Protein AF-A0A941ECY2-F1 (afdb_monomer_lite)

pLDDT: mean 80.41, std 15.53, range [36.19, 94.69]

Organism: NCBI:txid2828514

Radius of gyration: 16.16 Å; chains: 1; bounding box: 44×43×44 Å

Secondary structure (DSSP, 8-state):
--EEEEEEEEETTT-BEEEEEEEESSHHHHHHHHHHHHHHTT--EEEEEEEES----SGGGT-SBSSTT-GGGTT----S-TT--SSEEEEEEEEEEE-SGGGHHHHHHH--EEEEEEEEESSHHHHHHHHHHHHHHHSTTEEEEEEEEEES----S--SPP--HHHHHHHHS--

Sequence (175 aa):
MPELYTVFGYWEDNGQRYGRFDEADSAVHAELLMQRRAAKENAVFWAAATLRGEFHPVDAAYTRYLDPQDPRNEEIEFEGVDELPTTGEFTVYGLILSTRRLDAGWNQRTGGQRFIGHEMATSALAAEGAASARVATDEHHAKLLVCAVLPGRMEKADTLPFSNPDERSRHRFGQ

Foldseek 3Di:
DWFKKWWWWAWPVFQFQDIDIDTDPAQVRVVVVVQVVCVVVVTDTATQFMATDDFDFLCVQQDRGLDSPPVVSVPDDRPDDPDFQQWAKKKWWWFKAFQDPVCPVVCVFQVHWHDIDIDTDRGQVRRVVVSQVVCCVVPPRIGTRTRGMGGDDGDGRDPDRGGHCVVVVCVVVVD

Structure (mmCIF, N/CA/C/O backbone):
data_AF-A0A941ECY2-F1
#
_entry.id   AF-A0A941ECY2-F1
#
loop_
_atom_site.group_PDB
_atom_site.id
_atom_site.type_symbol
_atom_site.label_atom_id
_atom_site.label_alt_id
_atom_site.label_comp_id
_atom_site.label_asym_id
_atom_site.label_entity_id
_atom_site.label_seq_id
_atom_site.pdbx_PDB_ins_code
_atom_site.Cartn_x
_atom_site.Cartn_y
_atom_site.Cartn_z
_atom_site.occupancy
_atom_site.B_iso_or_equiv
_atom_site.auth_seq_id
_atom_site.auth_comp_id
_atom_site.auth_asym_id
_atom_site.auth_atom_id
_atom_site.pdbx_PDB_model_num
ATOM 1 N N . MET A 1 1 ? -24.015 -12.928 4.852 1.00 74.00 1 MET A N 1
ATOM 2 C CA . MET A 1 1 ? -24.460 -11.531 4.674 1.00 74.00 1 MET A CA 1
ATOM 3 C C . MET A 1 1 ? -23.246 -10.763 4.190 1.00 74.00 1 MET A C 1
ATOM 5 O O . MET A 1 1 ? -22.170 -11.113 4.667 1.00 74.00 1 MET A O 1
ATOM 9 N N . PRO A 1 2 ? -23.387 -9.809 3.257 1.00 84.50 2 PRO A N 1
ATOM 10 C CA . PRO A 1 2 ? -22.277 -8.953 2.857 1.00 84.50 2 PRO A CA 1
ATOM 11 C C . PRO A 1 2 ? -21.704 -8.224 4.072 1.00 84.50 2 PRO A C 1
ATOM 13 O O . PRO A 1 2 ? -22.445 -7.816 4.967 1.00 84.50 2 PRO A O 1
ATOM 16 N N . GLU A 1 3 ? -20.386 -8.106 4.114 1.00 91.06 3 GLU A N 1
ATOM 17 C CA . GLU A 1 3 ? -19.647 -7.363 5.128 1.00 91.06 3 GLU A CA 1
ATOM 18 C C . GLU A 1 3 ? -18.865 -6.254 4.431 1.00 91.06 3 GLU A C 1
ATOM 20 O O . GLU A 1 3 ? -18.553 -6.354 3.243 1.00 91.06 3 GLU A O 1
ATOM 25 N N . LEU A 1 4 ? -18.537 -5.196 5.164 1.00 93.62 4 LEU A N 1
ATOM 26 C CA . LEU A 1 4 ? -17.699 -4.137 4.624 1.00 93.62 4 LEU A CA 1
ATOM 27 C C . LEU A 1 4 ? -16.237 -4.588 4.609 1.00 93.62 4 LEU A C 1
ATOM 29 O O . LEU A 1 4 ? -15.730 -5.087 5.618 1.00 93.62 4 LEU A O 1
ATOM 33 N N . TYR A 1 5 ? -15.559 -4.385 3.484 1.00 93.25 5 TYR A N 1
ATOM 34 C CA . TYR A 1 5 ? -14.125 -4.608 3.350 1.00 93.25 5 TYR A CA 1
ATOM 35 C C . TYR A 1 5 ? -13.440 -3.354 2.826 1.00 93.25 5 TYR A C 1
ATOM 37 O O . TYR A 1 5 ? -13.965 -2.680 1.942 1.00 93.25 5 TYR A O 1
ATOM 45 N N . THR A 1 6 ? -12.241 -3.085 3.337 1.00 92.94 6 THR A N 1
ATOM 46 C CA . THR A 1 6 ? -11.335 -2.073 2.795 1.00 92.94 6 THR A CA 1
ATOM 47 C C . THR A 1 6 ? -10.229 -2.754 2.004 1.00 92.94 6 THR A C 1
ATOM 49 O O . THR A 1 6 ? -9.505 -3.580 2.560 1.00 92.94 6 THR A O 1
ATOM 52 N N . VAL A 1 7 ? -10.067 -2.403 0.730 1.00 92.56 7 VAL A N 1
ATOM 53 C CA . VAL A 1 7 ? -8.952 -2.880 -0.103 1.00 92.56 7 VAL A CA 1
ATOM 54 C C . VAL A 1 7 ? -7.927 -1.764 -0.256 1.00 92.56 7 VAL A C 1
ATOM 56 O O . VAL A 1 7 ? -8.260 -0.689 -0.756 1.00 92.56 7 VAL A O 1
ATOM 59 N N . PHE A 1 8 ? -6.685 -2.044 0.134 1.00 92.31 8 PHE A N 1
ATOM 60 C CA . PHE A 1 8 ? -5.536 -1.158 -0.028 1.00 92.31 8 PHE A CA 1
ATOM 61 C C . PHE A 1 8 ? -4.641 -1.625 -1.168 1.00 92.31 8 PHE A C 1
ATOM 63 O O . PHE A 1 8 ? -4.372 -2.819 -1.326 1.00 92.31 8 PHE A O 1
ATOM 70 N N . GLY A 1 9 ? -4.135 -0.679 -1.945 1.00 91.62 9 GLY A N 1
ATOM 71 C CA . GLY A 1 9 ? -3.253 -0.949 -3.070 1.00 91.62 9 GLY A CA 1
ATOM 72 C C . GLY A 1 9 ? -2.898 0.324 -3.816 1.00 91.62 9 GLY A C 1
ATOM 73 O O . GLY A 1 9 ? -3.002 1.422 -3.267 1.00 91.62 9 GLY A O 1
ATOM 74 N N . TYR A 1 10 ? -2.510 0.182 -5.077 1.00 90.19 10 TYR A N 1
ATOM 75 C CA . TYR A 1 10 ? -2.248 1.331 -5.933 1.00 90.19 10 TYR A CA 1
ATOM 76 C C . TYR A 1 10 ? -2.633 1.078 -7.391 1.00 90.19 10 TYR A C 1
ATOM 78 O O . TYR A 1 10 ? -2.721 -0.065 -7.850 1.00 90.19 10 TYR A O 1
ATOM 86 N N . TRP A 1 11 ? -2.851 2.173 -8.110 1.00 88.62 11 TRP A N 1
ATOM 87 C CA . TRP A 1 11 ? -3.088 2.197 -9.551 1.00 88.62 11 TRP A CA 1
ATOM 88 C C . TRP A 1 11 ? -1.758 2.255 -10.300 1.00 88.62 11 TRP A C 1
ATOM 90 O O . TRP A 1 11 ? -1.009 3.221 -10.139 1.00 88.62 11 TRP A O 1
ATOM 100 N N . GLU A 1 12 ? -1.451 1.249 -11.121 1.00 86.38 12 GLU A N 1
ATOM 101 C CA . GLU A 1 12 ? -0.192 1.206 -11.878 1.00 86.38 12 GLU A CA 1
ATOM 102 C C . GLU A 1 12 ? -0.036 2.430 -12.782 1.00 86.38 12 GLU A C 1
ATOM 104 O O . GLU A 1 12 ? 1.033 3.034 -12.846 1.00 86.38 12 GLU A O 1
ATOM 109 N N . ASP A 1 13 ? -1.131 2.822 -13.425 1.00 84.94 13 ASP A N 1
ATOM 110 C CA . ASP A 1 13 ? -1.151 3.792 -14.514 1.00 84.94 13 ASP A CA 1
ATOM 111 C C . ASP A 1 13 ? -0.760 5.204 -14.063 1.00 84.94 13 ASP A C 1
ATOM 113 O O . ASP A 1 13 ? -0.221 5.991 -14.841 1.00 84.94 13 ASP A O 1
ATOM 117 N N . ASN A 1 14 ? -1.045 5.549 -12.804 1.00 84.94 14 ASN A N 1
ATOM 118 C CA . ASN A 1 14 ? -0.838 6.899 -12.275 1.00 84.94 14 ASN A CA 1
ATOM 119 C C . ASN A 1 14 ? -0.063 6.945 -10.946 1.00 84.94 14 ASN A C 1
ATOM 121 O O . ASN A 1 14 ? 0.262 8.044 -10.478 1.00 84.94 14 ASN A O 1
ATOM 125 N N . GLY A 1 15 ? 0.247 5.785 -10.360 1.00 86.25 15 GLY A N 1
ATOM 126 C CA . GLY A 1 15 ? 0.989 5.646 -9.110 1.00 86.25 15 GLY A CA 1
ATOM 127 C C . GLY A 1 15 ? 0.226 6.082 -7.858 1.00 86.25 15 GLY A C 1
ATOM 128 O O . GLY A 1 15 ? 0.860 6.272 -6.823 1.00 86.25 15 GLY A O 1
ATOM 129 N N . GLN A 1 16 ? -1.095 6.289 -7.921 1.00 89.38 16 GLN A N 1
ATOM 130 C CA . GLN A 1 16 ? -1.894 6.692 -6.758 1.00 89.38 16 GLN A CA 1
ATOM 131 C C . GLN A 1 16 ? -2.101 5.524 -5.799 1.00 89.38 16 GLN A C 1
ATOM 133 O O . GLN A 1 16 ? -2.573 4.461 -6.209 1.00 89.38 16 GLN A O 1
ATOM 138 N N . ARG A 1 17 ? -1.830 5.766 -4.513 1.00 89.88 17 ARG A N 1
ATOM 139 C CA . ARG A 1 17 ? -2.300 4.936 -3.402 1.00 89.88 17 ARG A CA 1
ATOM 140 C C . ARG A 1 17 ? -3.821 4.998 -3.359 1.00 89.88 17 ARG A C 1
ATOM 142 O O . ARG A 1 17 ? -4.426 6.031 -3.655 1.00 89.88 17 ARG A O 1
ATOM 149 N N . TYR A 1 18 ? -4.451 3.887 -3.010 1.00 83.62 18 TYR A N 1
ATOM 150 C CA . TYR A 1 18 ? -5.902 3.813 -2.969 1.00 83.62 18 TYR A CA 1
ATOM 151 C C . TYR A 1 18 ? -6.371 2.881 -1.857 1.00 83.62 18 TYR A C 1
ATOM 153 O O . TYR A 1 18 ? -5.928 1.735 -1.766 1.00 83.62 18 TYR A O 1
ATOM 161 N N . GLY A 1 19 ? -7.301 3.384 -1.046 1.00 81.81 19 GLY A N 1
ATOM 162 C CA . GLY A 1 19 ? -8.110 2.619 -0.106 1.00 81.81 19 GLY A CA 1
ATOM 163 C C . GLY A 1 19 ? -9.580 2.813 -0.460 1.00 81.81 19 GLY A C 1
ATOM 164 O O . GLY A 1 19 ? -10.028 3.952 -0.599 1.00 81.81 19 GLY A O 1
ATOM 165 N N . ARG A 1 20 ? -10.333 1.726 -0.651 1.00 83.44 20 ARG A N 1
ATOM 166 C CA . ARG A 1 20 ? -11.781 1.806 -0.891 1.00 83.44 20 ARG A CA 1
ATOM 167 C C . ARG A 1 20 ? -12.554 0.771 -0.101 1.00 83.44 20 ARG A C 1
ATOM 169 O O . ARG A 1 20 ? -12.105 -0.362 0.054 1.00 83.44 20 ARG A O 1
ATOM 176 N N . PHE A 1 21 ? -13.733 1.203 0.329 1.00 86.81 21 PHE A N 1
ATOM 177 C CA . PHE A 1 21 ? -14.740 0.408 1.008 1.00 86.81 21 PHE A CA 1
ATOM 178 C C . PHE A 1 21 ? -15.724 -0.155 -0.007 1.00 86.81 21 PHE A C 1
ATOM 180 O O . PHE A 1 21 ? -16.344 0.604 -0.754 1.00 86.81 21 PHE A O 1
ATOM 187 N N . ASP A 1 22 ? -15.889 -1.469 -0.021 1.00 86.94 22 ASP A N 1
ATOM 188 C CA . ASP A 1 22 ? -16.956 -2.116 -0.771 1.00 86.94 22 ASP A CA 1
ATOM 189 C C . ASP A 1 22 ? -17.589 -3.204 0.107 1.00 86.94 22 ASP A C 1
ATOM 191 O O . ASP A 1 22 ? -16.910 -3.920 0.851 1.00 86.94 22 ASP A O 1
ATOM 195 N N . GLU A 1 23 ? -18.914 -3.321 0.032 1.00 92.56 23 GLU A N 1
ATOM 196 C CA . GLU A 1 23 ? -19.620 -4.458 0.612 1.00 92.56 23 GLU A CA 1
ATOM 197 C C . GLU A 1 23 ? -19.346 -5.702 -0.233 1.00 92.56 23 GLU A C 1
ATOM 199 O O . GLU A 1 23 ? -19.542 -5.710 -1.452 1.00 92.56 23 GLU A O 1
ATOM 204 N N . ALA A 1 24 ? -18.898 -6.772 0.415 1.00 90.12 24 ALA A N 1
ATOM 205 C CA . ALA A 1 24 ? -18.583 -8.022 -0.249 1.00 90.12 24 ALA A CA 1
ATOM 206 C C . ALA A 1 24 ? -18.855 -9.219 0.664 1.00 90.12 24 ALA A C 1
ATOM 208 O O . ALA A 1 24 ? -18.854 -9.126 1.887 1.00 90.12 24 ALA A O 1
ATOM 209 N N . ASP A 1 25 ? -19.047 -10.389 0.061 1.00 90.88 25 ASP A N 1
ATOM 210 C CA . ASP A 1 25 ? -19.263 -11.633 0.815 1.00 90.88 25 ASP A CA 1
ATOM 211 C C . ASP A 1 25 ? -17.973 -12.191 1.442 1.00 90.88 25 ASP A C 1
ATOM 213 O O . ASP A 1 25 ? -18.022 -13.117 2.247 1.00 90.88 25 ASP A O 1
ATOM 217 N N . SER A 1 26 ? -16.808 -11.690 1.019 1.00 89.94 26 SER A N 1
ATOM 218 C CA . SER A 1 26 ? -15.487 -12.081 1.523 1.00 89.94 26 SER A CA 1
ATOM 219 C C . SER A 1 26 ? -14.409 -11.090 1.072 1.00 89.94 26 SER A C 1
ATOM 221 O O . SER A 1 26 ? -14.595 -10.384 0.078 1.00 89.94 26 SER A O 1
ATOM 223 N N . ALA A 1 27 ? -13.238 -11.124 1.717 1.00 88.31 27 ALA A N 1
ATOM 224 C CA . ALA A 1 27 ? -12.064 -10.345 1.309 1.00 88.31 27 ALA A CA 1
ATOM 225 C C . ALA A 1 27 ? -11.661 -10.605 -0.156 1.00 88.31 27 ALA A C 1
ATOM 227 O O . ALA A 1 27 ? -11.387 -9.678 -0.911 1.00 88.31 27 ALA A O 1
ATOM 228 N N . VAL A 1 28 ? -11.708 -11.867 -0.598 1.00 87.12 28 VAL A N 1
ATOM 229 C CA . VAL A 1 28 ? -11.410 -12.237 -1.993 1.00 87.12 28 VAL A CA 1
ATOM 230 C C . VAL A 1 28 ? -12.420 -11.613 -2.956 1.00 87.12 28 VAL A C 1
ATOM 232 O O . VAL A 1 28 ? -12.050 -11.154 -4.034 1.00 87.12 28 VAL A O 1
ATOM 235 N N . HIS A 1 29 ? -13.702 -11.584 -2.582 1.00 89.06 29 HIS A N 1
ATOM 236 C CA . HIS A 1 29 ? -14.727 -10.940 -3.398 1.00 89.06 29 HIS A CA 1
ATOM 237 C C . HIS A 1 29 ? -14.486 -9.422 -3.482 1.00 89.06 29 HIS A C 1
ATOM 239 O O . HIS A 1 29 ? -14.545 -8.880 -4.584 1.00 89.06 29 HIS A O 1
ATOM 245 N N . ALA A 1 30 ? -14.118 -8.759 -2.381 1.00 89.69 30 ALA A N 1
ATOM 246 C CA . ALA A 1 30 ? -13.773 -7.334 -2.384 1.00 89.69 30 ALA A CA 1
ATOM 247 C C . ALA A 1 30 ? -12.598 -7.016 -3.332 1.00 89.69 30 ALA A C 1
ATOM 249 O O . ALA A 1 30 ? -12.700 -6.123 -4.174 1.00 89.69 30 ALA A O 1
ATOM 250 N N . GLU A 1 31 ? -11.519 -7.805 -3.294 1.00 88.00 31 GLU A N 1
ATOM 251 C CA . GLU A 1 31 ? -10.395 -7.639 -4.229 1.00 88.00 31 GLU A CA 1
ATOM 252 C C . GLU A 1 31 ? -10.812 -7.835 -5.692 1.00 88.00 31 GLU A C 1
ATOM 254 O O . GLU A 1 31 ? -10.419 -7.061 -6.567 1.00 88.00 31 GLU A O 1
ATOM 259 N N . LEU A 1 32 ? -11.646 -8.842 -5.975 1.00 87.38 32 LEU A N 1
ATOM 260 C CA . LEU A 1 32 ? -12.167 -9.085 -7.323 1.00 87.38 32 LEU A CA 1
ATOM 261 C C . LEU A 1 32 ? -13.041 -7.928 -7.825 1.00 87.38 32 LEU A C 1
ATOM 263 O O . LEU A 1 32 ? -13.034 -7.638 -9.024 1.00 87.38 32 LEU A O 1
ATOM 267 N N . LEU A 1 33 ? -13.803 -7.271 -6.946 1.00 89.12 33 LEU A N 1
ATOM 268 C CA . LEU A 1 33 ? -14.584 -6.083 -7.302 1.00 89.12 33 LEU A CA 1
ATOM 269 C C . LEU A 1 33 ? -13.665 -4.923 -7.695 1.00 89.12 33 LEU A C 1
ATOM 271 O O . LEU A 1 33 ? -13.888 -4.309 -8.743 1.00 89.12 33 LEU A O 1
ATOM 275 N N . MET A 1 34 ? -12.591 -4.698 -6.935 1.00 86.69 34 MET A N 1
ATOM 276 C CA . MET A 1 34 ? -11.579 -3.691 -7.264 1.00 86.69 34 MET A CA 1
ATOM 277 C C . MET A 1 34 ? -10.884 -3.975 -8.597 1.00 86.69 34 MET A C 1
ATOM 279 O O . MET A 1 34 ? -10.777 -3.087 -9.441 1.00 86.69 34 MET A O 1
ATOM 283 N N . GLN A 1 35 ? -10.505 -5.226 -8.853 1.00 83.25 35 GLN A N 1
ATOM 284 C CA . GLN A 1 35 ? -9.918 -5.626 -10.135 1.00 83.25 35 GLN A CA 1
ATOM 285 C C . GLN A 1 35 ? -10.885 -5.438 -11.311 1.00 83.25 35 GLN A C 1
ATOM 287 O O . GLN A 1 35 ? -10.500 -4.951 -12.372 1.00 83.25 35 GLN A O 1
ATOM 292 N N . ARG A 1 36 ? -12.166 -5.792 -11.142 1.00 86.56 36 ARG A N 1
ATOM 293 C CA . ARG A 1 36 ? -13.192 -5.574 -12.177 1.00 86.56 36 ARG A CA 1
ATOM 294 C C . ARG A 1 36 ? -13.394 -4.097 -12.473 1.00 86.56 36 ARG A C 1
ATOM 296 O O . ARG A 1 36 ? -13.662 -3.746 -13.618 1.00 86.56 36 ARG A O 1
ATOM 303 N N . ARG A 1 37 ? -13.316 -3.243 -11.454 1.00 87.31 37 ARG A N 1
ATOM 304 C CA . ARG A 1 37 ? -13.382 -1.796 -11.632 1.00 87.31 37 ARG A CA 1
ATOM 305 C C . ARG A 1 37 ? -12.182 -1.295 -12.427 1.00 87.31 37 ARG A C 1
ATOM 307 O O . ARG A 1 37 ? -12.391 -0.609 -13.418 1.00 87.31 37 ARG A O 1
ATOM 314 N N . ALA A 1 38 ? -10.975 -1.708 -12.050 1.00 86.12 38 ALA A N 1
ATOM 315 C CA . ALA A 1 38 ? -9.763 -1.354 -12.778 1.00 86.12 38 ALA A CA 1
ATOM 316 C C . ALA A 1 38 ? -9.857 -1.732 -14.262 1.00 86.12 38 ALA A C 1
ATOM 318 O O . ALA A 1 38 ? -9.678 -0.887 -15.135 1.00 86.12 38 ALA A O 1
ATOM 319 N N . ALA A 1 39 ? -10.312 -2.954 -14.550 1.00 84.56 39 ALA A N 1
ATOM 320 C CA . ALA A 1 39 ? -10.537 -3.409 -15.918 1.00 84.56 39 ALA A CA 1
ATOM 321 C C . ALA A 1 39 ? -11.562 -2.552 -16.691 1.00 84.56 39 ALA A C 1
ATOM 323 O O . ALA A 1 39 ? -11.378 -2.307 -17.879 1.00 84.56 39 ALA A O 1
ATOM 324 N N . LYS A 1 4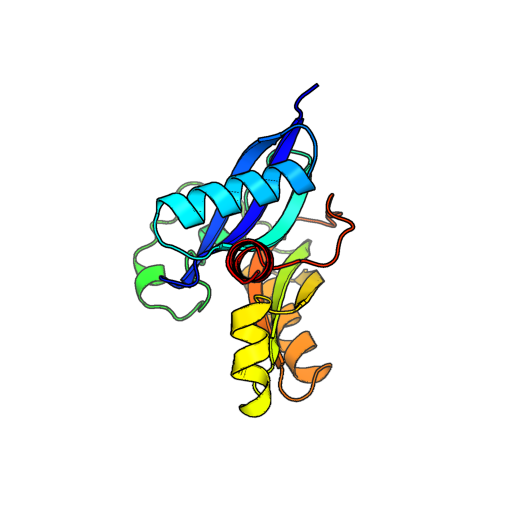0 ? -12.633 -2.067 -16.041 1.00 88.50 40 LYS A N 1
ATOM 325 C CA . LYS A 1 40 ? -13.603 -1.148 -16.676 1.00 88.50 40 LYS A CA 1
ATOM 326 C C . LYS A 1 40 ? -12.995 0.215 -17.006 1.00 88.50 40 LYS A C 1
ATOM 328 O O . LYS A 1 40 ? -13.469 0.874 -17.926 1.00 88.50 40 LYS A O 1
ATOM 333 N N . GLU A 1 41 ? -11.983 0.626 -16.254 1.00 86.00 41 GLU A N 1
ATOM 334 C CA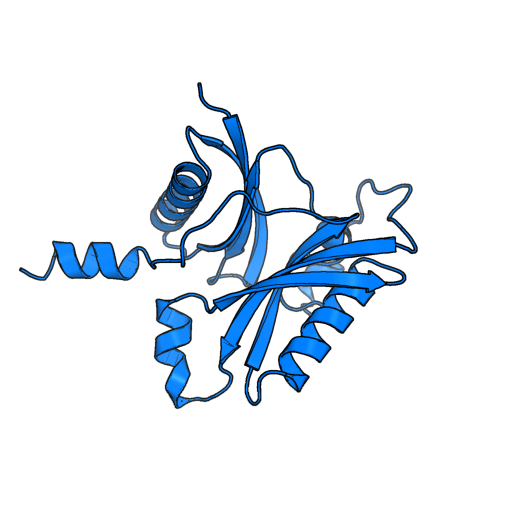 . GLU A 1 41 ? -11.266 1.889 -16.425 1.00 86.00 41 GLU A CA 1
ATOM 335 C C . GLU A 1 41 ? -10.036 1.734 -17.350 1.00 86.00 41 GLU A C 1
ATOM 337 O O . GLU A 1 41 ? -9.305 2.698 -17.548 1.00 86.00 41 GLU A O 1
ATOM 342 N N . ASN A 1 42 ? -9.835 0.555 -17.968 1.00 84.88 42 ASN A N 1
ATOM 343 C CA . ASN A 1 42 ? -8.625 0.189 -18.726 1.00 84.88 42 ASN A CA 1
ATOM 344 C C . ASN A 1 42 ? -7.331 0.445 -17.936 1.00 84.88 42 ASN A C 1
ATOM 346 O O . ASN A 1 42 ? -6.330 0.880 -18.500 1.00 84.88 42 ASN A O 1
ATOM 350 N N . ALA A 1 43 ? -7.388 0.183 -16.635 1.00 86.81 43 ALA A N 1
ATOM 351 C CA . ALA A 1 43 ? -6.338 0.450 -15.670 1.00 86.81 43 ALA A CA 1
ATOM 352 C C . ALA A 1 43 ? -5.960 -0.835 -14.924 1.00 86.81 43 ALA A C 1
ATOM 354 O O . ALA A 1 43 ? -6.708 -1.823 -14.925 1.00 86.81 43 ALA A O 1
ATOM 355 N N . VAL A 1 44 ? -4.816 -0.814 -14.243 1.00 85.56 44 VAL A N 1
ATOM 356 C CA . VAL A 1 44 ? -4.345 -1.932 -13.418 1.00 85.56 44 VAL A CA 1
ATOM 357 C C . VAL A 1 44 ? -4.295 -1.510 -11.957 1.00 85.56 44 VAL A C 1
ATOM 359 O O . VAL A 1 44 ? -3.652 -0.528 -11.591 1.00 85.56 44 VAL A O 1
ATOM 362 N N . PHE A 1 45 ? -4.961 -2.286 -11.101 1.00 87.44 45 PHE A N 1
ATOM 363 C CA . PHE A 1 45 ? -4.926 -2.096 -9.655 1.00 87.44 45 PHE A CA 1
ATOM 364 C C . PHE A 1 45 ? -4.219 -3.266 -8.972 1.00 87.44 45 PHE A C 1
ATOM 366 O O . PHE A 1 45 ? -4.677 -4.412 -9.043 1.00 87.44 45 PHE A O 1
ATOM 373 N N . TRP A 1 46 ? -3.131 -2.966 -8.267 1.00 87.69 46 TRP A N 1
ATOM 374 C CA . TRP A 1 46 ? -2.376 -3.947 -7.498 1.00 87.69 46 TRP A CA 1
ATOM 375 C C . TRP A 1 46 ? -2.764 -3.866 -6.026 1.00 87.69 46 TRP A C 1
ATOM 377 O O . TRP A 1 46 ? -2.431 -2.908 -5.329 1.00 87.69 46 TRP A O 1
ATOM 387 N N . ALA A 1 47 ? -3.483 -4.884 -5.552 1.00 88.88 47 ALA A N 1
ATOM 388 C CA . ALA A 1 47 ? -3.945 -4.963 -4.171 1.00 88.88 47 ALA A CA 1
ATOM 389 C C . ALA A 1 47 ? -2.830 -5.465 -3.237 1.00 88.88 47 ALA A C 1
ATOM 391 O O . ALA A 1 47 ? -2.342 -6.593 -3.388 1.00 88.88 47 ALA A O 1
ATOM 392 N N . ALA A 1 48 ? -2.485 -4.648 -2.244 1.00 89.75 48 ALA A N 1
ATOM 393 C CA . ALA A 1 48 ? -1.501 -4.942 -1.208 1.00 89.75 48 ALA A CA 1
ATOM 394 C C . ALA A 1 48 ? -2.116 -5.671 -0.003 1.00 89.75 48 ALA A C 1
ATOM 396 O O . ALA A 1 48 ? -1.503 -6.599 0.524 1.00 89.75 48 ALA A O 1
ATOM 397 N N . ALA A 1 49 ? -3.323 -5.279 0.417 1.00 90.25 49 ALA A N 1
ATOM 398 C CA . ALA A 1 49 ? -4.013 -5.877 1.558 1.00 90.25 49 ALA A CA 1
ATOM 399 C C . ALA A 1 49 ? -5.525 -5.661 1.488 1.00 90.25 49 ALA A C 1
ATOM 401 O O . ALA A 1 49 ? -5.988 -4.663 0.934 1.00 90.25 49 ALA A O 1
ATOM 402 N N . THR A 1 50 ? -6.279 -6.561 2.119 1.00 92.06 50 THR A N 1
ATOM 403 C CA . THR A 1 50 ? -7.727 -6.406 2.295 1.00 92.06 50 THR A CA 1
ATOM 404 C C . THR A 1 50 ? -8.097 -6.627 3.747 1.00 92.06 50 THR A C 1
ATOM 406 O O . THR A 1 50 ? -7.765 -7.660 4.325 1.00 92.06 50 THR A O 1
ATOM 409 N N . LEU A 1 51 ? -8.779 -5.661 4.354 1.00 91.62 51 LEU A N 1
ATOM 410 C CA . LEU A 1 51 ? -9.182 -5.686 5.758 1.00 91.62 51 LEU A CA 1
ATOM 411 C C . LEU A 1 51 ? -10.705 -5.737 5.864 1.00 91.62 51 LEU A C 1
ATOM 413 O O . LEU A 1 51 ? -11.415 -5.201 5.017 1.00 91.62 51 LEU A O 1
ATOM 417 N N . ARG A 1 52 ? -11.215 -6.382 6.913 1.00 92.00 52 ARG A N 1
ATOM 418 C CA . ARG A 1 52 ? -12.652 -6.455 7.199 1.00 92.00 52 ARG A CA 1
ATOM 419 C C . ARG A 1 52 ? -13.064 -5.273 8.077 1.00 92.00 52 ARG A C 1
ATOM 421 O O . ARG A 1 52 ? -12.686 -5.233 9.243 1.00 92.00 52 ARG A O 1
ATOM 428 N N . GLY A 1 53 ? -13.852 -4.354 7.534 1.00 91.25 53 GLY A N 1
ATOM 429 C CA . GLY A 1 53 ? -14.275 -3.109 8.178 1.00 91.25 53 GLY A CA 1
ATOM 430 C C . GLY A 1 53 ? -13.981 -1.876 7.324 1.00 91.25 53 GLY A C 1
ATOM 431 O O . GLY A 1 53 ? -13.566 -1.997 6.170 1.00 91.25 53 GLY A O 1
ATOM 432 N N . GLU A 1 54 ? -14.200 -0.700 7.914 1.00 91.75 54 GLU A N 1
ATOM 433 C CA . GLU A 1 54 ? -13.878 0.610 7.340 1.00 91.75 54 GLU A CA 1
ATOM 434 C C . GLU A 1 54 ? -12.572 1.129 7.951 1.00 91.75 54 GLU A C 1
ATOM 436 O O . GLU A 1 54 ? -12.525 1.473 9.132 1.00 91.75 54 GLU A O 1
ATOM 441 N N . PHE A 1 55 ? -11.501 1.158 7.160 1.00 88.81 55 PHE A N 1
ATOM 442 C CA . PHE A 1 55 ? -10.195 1.654 7.583 1.00 88.81 55 PHE A CA 1
ATOM 443 C C . PHE A 1 55 ? -9.701 2.780 6.680 1.00 88.81 55 PHE A C 1
ATOM 445 O O . PHE A 1 55 ? -9.538 2.605 5.475 1.00 88.81 55 PHE A O 1
ATOM 452 N N . HIS A 1 56 ? -9.385 3.922 7.280 1.00 86.56 56 HIS A N 1
ATOM 453 C CA . HIS A 1 56 ? -8.791 5.053 6.574 1.00 86.56 56 HIS A CA 1
ATOM 454 C C . HIS A 1 56 ? -7.273 5.070 6.824 1.00 86.56 56 HIS A C 1
ATOM 456 O O . HIS A 1 56 ? -6.864 5.043 7.988 1.00 86.56 56 HIS A O 1
ATOM 462 N N . PRO A 1 57 ? -6.431 5.075 5.772 1.00 86.00 57 PRO A N 1
ATOM 463 C CA . PRO A 1 57 ? -4.983 5.159 5.925 1.00 86.00 57 PRO A CA 1
ATOM 464 C C . PRO A 1 57 ? -4.576 6.500 6.542 1.00 86.00 57 PRO A C 1
ATOM 466 O O . PRO A 1 57 ? -5.028 7.548 6.085 1.00 86.00 57 PRO A O 1
ATOM 469 N N . VAL A 1 58 ? -3.684 6.490 7.535 1.00 83.94 58 VAL A N 1
ATOM 470 C CA . VAL A 1 58 ? -3.149 7.734 8.123 1.00 83.94 58 VAL A CA 1
ATOM 471 C C . VAL A 1 58 ? -2.076 8.375 7.243 1.00 83.94 58 VAL A C 1
ATOM 473 O O . VAL A 1 58 ? -1.831 9.573 7.347 1.00 83.94 58 VAL A O 1
ATOM 476 N N . ASP A 1 59 ? -1.451 7.607 6.346 1.00 78.81 59 ASP A N 1
ATOM 477 C CA . ASP A 1 59 ? -0.524 8.129 5.339 1.00 78.81 59 ASP A CA 1
ATOM 478 C C . ASP A 1 59 ? -1.222 8.916 4.228 1.00 78.81 59 ASP A C 1
ATOM 480 O O . ASP A 1 59 ? -0.576 9.748 3.598 1.00 78.81 59 ASP A O 1
ATOM 484 N N . ALA A 1 60 ? -2.535 8.744 4.030 1.00 73.19 60 ALA A N 1
ATOM 485 C CA . ALA A 1 60 ? -3.301 9.539 3.066 1.00 73.19 60 ALA A CA 1
ATOM 486 C C . ALA A 1 60 ? -3.288 11.042 3.388 1.00 73.19 60 ALA A C 1
ATOM 488 O O . ALA A 1 60 ? -3.488 11.855 2.489 1.00 73.19 60 ALA A O 1
ATOM 489 N N . ALA A 1 61 ? -3.002 11.408 4.643 1.00 69.69 61 ALA A N 1
ATOM 490 C CA . ALA A 1 61 ? -2.763 12.790 5.027 1.00 69.69 61 ALA A CA 1
ATOM 491 C C . ALA A 1 61 ? -1.494 13.362 4.376 1.00 69.69 61 ALA A C 1
ATOM 493 O O . ALA A 1 61 ? -1.454 14.547 4.098 1.00 69.69 61 ALA A O 1
ATOM 494 N N . TYR A 1 62 ? -0.465 12.546 4.129 1.00 70.69 62 TYR A N 1
ATOM 495 C CA . TYR A 1 62 ? 0.862 13.011 3.703 1.00 70.69 62 TYR A CA 1
ATOM 496 C C . TYR A 1 62 ? 1.207 12.653 2.258 1.00 70.69 62 TYR A C 1
ATOM 498 O O . TYR A 1 62 ? 1.976 13.358 1.610 1.00 70.69 62 TYR A O 1
ATOM 506 N N . THR A 1 63 ? 0.691 11.532 1.761 1.00 77.38 63 THR A N 1
ATOM 507 C CA . THR A 1 63 ? 1.064 10.973 0.463 1.00 77.38 63 THR A CA 1
ATOM 508 C C . THR A 1 63 ? -0.148 10.347 -0.203 1.00 77.38 63 THR A C 1
ATOM 510 O O . THR A 1 63 ? -0.699 9.355 0.276 1.00 77.38 63 THR A O 1
ATOM 513 N N . ARG A 1 64 ? -0.535 10.888 -1.358 1.00 84.81 64 ARG A N 1
ATOM 514 C CA . ARG A 1 64 ? -1.528 10.274 -2.249 1.00 84.81 64 ARG A CA 1
ATOM 515 C C . ARG A 1 64 ? -0.870 9.374 -3.290 1.00 84.81 64 ARG A C 1
ATOM 517 O O . ARG A 1 64 ? -1.512 8.463 -3.808 1.00 84.81 64 ARG A O 1
ATOM 524 N N . TYR A 1 65 ? 0.394 9.619 -3.611 1.00 87.88 65 TYR A N 1
ATOM 525 C CA . TYR A 1 65 ? 1.153 8.858 -4.600 1.00 87.88 65 TYR A CA 1
ATOM 526 C C . TYR A 1 65 ? 2.173 7.938 -3.927 1.00 87.88 65 TYR A C 1
ATOM 528 O O . TYR A 1 65 ? 2.583 8.162 -2.790 1.00 87.88 65 TYR A O 1
ATOM 536 N N . LEU A 1 66 ? 2.548 6.855 -4.612 1.00 85.75 66 LEU A N 1
ATOM 537 C CA . LEU A 1 66 ? 3.505 5.871 -4.100 1.00 85.75 66 LEU A CA 1
ATOM 538 C C . LEU A 1 66 ? 4.850 6.501 -3.749 1.00 85.75 66 LEU A C 1
ATOM 540 O O . LEU A 1 66 ? 5.408 6.156 -2.715 1.00 85.75 66 LEU A O 1
ATOM 544 N N . ASP A 1 67 ? 5.350 7.399 -4.599 1.00 82.88 67 ASP A N 1
ATOM 545 C CA . ASP A 1 67 ? 6.568 8.159 -4.337 1.00 82.88 67 ASP A CA 1
ATOM 546 C C . ASP A 1 67 ? 6.245 9.318 -3.380 1.00 82.88 67 ASP A C 1
ATOM 548 O O . ASP A 1 67 ? 5.480 10.211 -3.755 1.00 82.88 67 ASP A O 1
ATOM 552 N N . PRO A 1 68 ? 6.803 9.340 -2.155 1.00 75.81 68 PRO A N 1
ATOM 553 C CA . PRO A 1 68 ? 6.603 10.451 -1.231 1.00 75.81 68 PRO A CA 1
ATOM 554 C C . PRO A 1 68 ? 7.145 11.781 -1.768 1.00 75.81 68 PRO A C 1
ATOM 556 O O . PRO A 1 68 ? 6.682 12.836 -1.349 1.00 75.81 68 PRO A O 1
ATOM 559 N N . GLN A 1 69 ? 8.106 11.738 -2.697 1.00 81.62 69 GLN A N 1
ATOM 560 C CA . GLN A 1 69 ? 8.695 12.912 -3.346 1.00 81.62 69 GLN A CA 1
ATOM 561 C C . GLN A 1 69 ? 7.961 13.318 -4.630 1.00 81.62 69 GLN A C 1
ATOM 563 O O . GLN A 1 69 ? 8.413 14.228 -5.325 1.00 81.62 69 GLN A O 1
ATOM 568 N N . ASP A 1 70 ? 6.849 12.657 -4.972 1.00 84.19 70 ASP A N 1
ATOM 569 C CA . ASP A 1 70 ? 6.052 13.048 -6.128 1.00 84.19 70 ASP A CA 1
ATOM 570 C C . ASP A 1 70 ? 5.555 14.494 -5.949 1.00 84.19 70 ASP A C 1
ATOM 572 O O . ASP A 1 70 ? 4.876 14.771 -4.955 1.00 84.19 70 ASP A O 1
ATOM 576 N N . PRO A 1 71 ? 5.835 15.416 -6.892 1.00 84.06 71 PRO A N 1
ATOM 577 C CA . PRO A 1 71 ? 5.434 16.817 -6.762 1.00 84.06 71 PRO A CA 1
ATOM 578 C C . PRO A 1 71 ? 3.913 16.979 -6.646 1.00 84.06 71 PRO A C 1
ATOM 580 O O . PRO A 1 71 ? 3.432 17.947 -6.070 1.00 84.06 71 PRO A O 1
ATOM 583 N N . ARG A 1 72 ? 3.128 16.002 -7.123 1.00 85.25 72 ARG A N 1
ATOM 584 C CA . ARG A 1 72 ? 1.665 15.999 -6.983 1.00 85.25 72 ARG A CA 1
ATOM 585 C C . ARG A 1 72 ? 1.200 15.797 -5.535 1.00 85.25 72 ARG A C 1
ATOM 587 O O . ARG A 1 72 ? 0.020 15.995 -5.260 1.00 85.25 72 ARG A O 1
ATOM 594 N N . ASN A 1 73 ? 2.078 15.377 -4.619 1.00 83.69 73 ASN A N 1
ATOM 595 C CA . ASN A 1 73 ? 1.768 15.342 -3.187 1.00 83.69 73 ASN A CA 1
ATOM 596 C C . ASN A 1 73 ? 1.821 16.738 -2.544 1.00 83.69 73 ASN A C 1
ATOM 598 O O . ASN A 1 73 ? 1.198 16.934 -1.507 1.00 83.69 73 ASN A O 1
ATOM 602 N N . GLU A 1 74 ? 2.520 17.711 -3.141 1.00 78.69 74 GLU A N 1
ATOM 603 C CA . GLU A 1 74 ? 2.605 19.081 -2.604 1.00 78.69 74 GLU A CA 1
ATOM 604 C C . GLU A 1 74 ? 1.260 19.823 -2.682 1.00 78.69 74 GLU A C 1
ATOM 606 O O . GLU A 1 74 ? 1.012 20.753 -1.920 1.00 78.69 74 GLU A O 1
ATOM 611 N N . GLU A 1 75 ? 0.380 19.389 -3.589 1.00 72.62 75 GLU A N 1
ATOM 612 C CA . GLU A 1 75 ? -0.955 19.954 -3.818 1.00 72.62 75 GLU A CA 1
ATOM 613 C C . GLU A 1 75 ? -2.032 19.370 -2.886 1.00 72.62 75 GLU A C 1
ATOM 615 O O . GLU A 1 75 ? -3.204 19.733 -2.990 1.00 72.62 75 GLU A O 1
ATOM 620 N N . ILE A 1 76 ? -1.674 18.435 -1.999 1.00 69.88 76 ILE A N 1
ATOM 621 C CA . ILE A 1 76 ? -2.628 17.833 -1.065 1.00 69.88 76 ILE A CA 1
ATOM 622 C C . ILE A 1 76 ? -2.895 18.838 0.056 1.00 69.88 76 ILE A C 1
ATOM 624 O O . ILE A 1 76 ? -2.082 19.031 0.958 1.00 69.88 76 ILE A O 1
ATOM 628 N N . GLU A 1 77 ? -4.062 19.477 0.006 1.00 59.16 77 GLU A N 1
ATOM 629 C CA . GLU A 1 77 ? -4.579 20.223 1.146 1.00 59.16 77 GLU A CA 1
ATOM 630 C C . GLU A 1 77 ? -4.901 19.224 2.265 1.00 59.16 77 GLU A C 1
ATOM 632 O O . GLU A 1 77 ? -5.713 18.312 2.101 1.00 59.16 77 GLU A O 1
ATOM 637 N N . PHE A 1 78 ? -4.204 19.363 3.394 1.00 61.06 78 PHE A N 1
ATOM 638 C CA . PHE A 1 78 ? -4.376 18.521 4.575 1.00 61.06 78 PHE A CA 1
ATOM 639 C C . PHE A 1 78 ? -5.747 18.792 5.213 1.00 61.06 78 PHE A C 1
ATOM 641 O O . PHE A 1 78 ? -5.862 19.563 6.165 1.00 61.06 78 PHE A O 1
ATOM 648 N N . GLU A 1 79 ? -6.809 18.185 4.690 1.00 49.56 79 GLU A N 1
ATOM 649 C CA . GLU A 1 79 ? -8.130 18.255 5.308 1.00 49.56 79 GLU A CA 1
ATOM 650 C C . GLU A 1 79 ? -8.260 17.201 6.417 1.00 49.56 79 GLU A C 1
ATOM 652 O O . GLU A 1 79 ? -8.274 15.997 6.166 1.00 49.56 79 GLU A O 1
ATOM 657 N N . GLY A 1 80 ? -8.408 17.663 7.661 1.00 48.72 80 GLY A N 1
ATOM 658 C CA . GLY A 1 80 ? -9.090 16.892 8.701 1.00 48.72 80 GLY A CA 1
ATOM 659 C C . GLY A 1 80 ? -8.284 15.813 9.420 1.00 48.72 80 GLY A C 1
ATOM 660 O O . GLY A 1 80 ? -8.795 14.712 9.618 1.00 48.72 80 GLY A O 1
ATOM 661 N N . VAL A 1 81 ? -7.082 16.123 9.913 1.00 50.78 81 VAL A N 1
ATOM 662 C CA . VAL A 1 81 ? -6.487 15.288 10.966 1.00 50.78 81 VAL A CA 1
ATOM 663 C C . VAL A 1 81 ? -5.993 16.148 12.116 1.00 50.78 81 VAL A C 1
ATOM 665 O O . VAL A 1 81 ? -4.815 16.478 12.215 1.00 50.78 81 VAL A O 1
ATOM 668 N N . ASP A 1 82 ? -6.926 16.521 12.990 1.00 48.81 82 ASP A N 1
ATOM 669 C CA . ASP A 1 82 ? -6.616 17.331 14.169 1.00 48.81 82 ASP A CA 1
ATOM 670 C C . ASP A 1 82 ? -5.614 16.629 15.108 1.00 48.81 82 ASP A C 1
ATOM 672 O O . ASP A 1 82 ? -4.890 17.313 15.826 1.00 48.81 82 ASP A O 1
ATOM 676 N N . GLU A 1 83 ? -5.469 15.294 15.050 1.00 57.69 83 GLU A N 1
ATOM 677 C CA . GLU A 1 83 ? -4.441 14.549 15.793 1.00 57.69 83 GLU A CA 1
ATOM 678 C C . GLU A 1 83 ? -3.975 13.291 15.030 1.00 57.69 83 GLU A C 1
ATOM 680 O O . GLU A 1 83 ? -4.483 12.185 15.226 1.00 57.69 83 GLU A O 1
ATOM 685 N N . LEU A 1 84 ? -2.982 13.429 14.142 1.00 59.81 84 LEU A N 1
ATOM 686 C CA . LEU A 1 84 ? -2.253 12.260 13.625 1.00 59.81 84 LEU A CA 1
ATOM 687 C C . LEU A 1 84 ? -1.483 11.618 14.788 1.00 59.81 84 LEU A C 1
ATOM 689 O O . LEU A 1 84 ? -0.849 12.352 15.549 1.00 59.81 84 LEU A O 1
ATOM 693 N N . PRO A 1 85 ? -1.488 10.280 14.945 1.00 61.03 85 PRO A N 1
ATOM 694 C CA . PRO A 1 85 ? -0.695 9.636 15.982 1.00 61.03 85 PRO A CA 1
ATOM 695 C C . PRO A 1 85 ? 0.776 10.044 15.827 1.00 61.03 85 PRO A C 1
ATOM 697 O O . PRO A 1 85 ? 1.444 9.677 14.860 1.00 61.03 85 PRO A O 1
ATOM 700 N N . THR A 1 86 ? 1.275 10.838 16.775 1.00 63.91 86 THR A N 1
ATOM 701 C CA . THR A 1 86 ? 2.629 11.415 16.738 1.00 63.91 86 THR A CA 1
ATOM 702 C C . THR A 1 86 ? 3.686 10.463 17.277 1.00 63.91 86 THR A C 1
ATOM 704 O O . THR A 1 86 ? 4.870 10.775 17.245 1.00 63.91 86 THR A O 1
ATOM 707 N N . THR A 1 87 ? 3.291 9.313 17.823 1.00 75.31 87 THR A N 1
ATOM 708 C CA . THR A 1 87 ? 4.158 8.179 18.158 1.00 75.31 87 THR A CA 1
ATOM 709 C C . THR A 1 87 ? 3.279 6.965 18.424 1.00 75.31 87 THR A C 1
ATOM 711 O O . THR A 1 87 ? 2.251 7.079 19.090 1.00 75.31 87 THR A O 1
ATOM 714 N N . GLY A 1 88 ? 3.682 5.794 17.945 1.00 87.62 88 GLY A N 1
ATOM 715 C CA . GLY A 1 88 ? 2.960 4.566 18.241 1.00 87.62 88 GLY A CA 1
ATOM 716 C C . GLY A 1 88 ? 3.420 3.377 17.419 1.00 87.62 88 GLY A C 1
ATOM 717 O O . GLY A 1 88 ? 4.414 3.432 16.694 1.00 87.62 88 GLY A O 1
ATOM 718 N N . GLU A 1 89 ? 2.671 2.294 17.572 1.00 93.50 89 GLU A N 1
ATOM 719 C CA . GLU A 1 89 ? 2.728 1.153 16.668 1.00 93.50 89 GLU A CA 1
ATOM 720 C C . GLU A 1 89 ? 1.941 1.493 15.399 1.00 93.50 89 GLU A C 1
ATOM 722 O O . GLU A 1 89 ? 0.859 2.076 15.477 1.00 93.50 89 GLU A O 1
ATOM 727 N N . PHE A 1 90 ? 2.476 1.122 14.243 1.00 94.06 90 PHE A N 1
ATOM 728 C CA . PHE A 1 90 ? 1.837 1.261 12.941 1.00 94.06 90 PHE A CA 1
ATOM 729 C C . PHE A 1 90 ? 1.896 -0.062 12.191 1.00 94.06 90 PHE A C 1
ATOM 731 O O . PHE A 1 90 ? 2.870 -0.805 12.297 1.00 94.06 90 PHE A O 1
ATOM 738 N N . THR A 1 91 ? 0.887 -0.327 11.370 1.00 94.69 91 THR A N 1
ATOM 739 C CA . THR A 1 91 ? 0.910 -1.410 10.390 1.00 94.69 91 THR A CA 1
ATOM 740 C C . THR A 1 91 ? 1.082 -0.833 8.995 1.00 94.69 91 THR A C 1
ATOM 742 O O . THR A 1 91 ? 0.278 -0.015 8.555 1.00 94.69 91 THR A O 1
ATOM 745 N N . VAL A 1 92 ? 2.128 -1.269 8.298 1.00 94.31 92 VAL A N 1
ATOM 746 C CA . VAL A 1 92 ? 2.465 -0.855 6.934 1.00 94.31 92 VAL A CA 1
ATOM 747 C C . VAL A 1 92 ? 2.103 -1.978 5.972 1.00 94.31 92 VAL A C 1
ATOM 749 O O . VAL A 1 92 ? 2.597 -3.100 6.104 1.00 94.31 92 VAL A O 1
ATOM 752 N N . TYR A 1 93 ? 1.276 -1.666 4.979 1.00 93.69 93 TYR A N 1
ATOM 753 C CA . TYR A 1 93 ? 0.951 -2.556 3.872 1.00 93.69 93 TYR A CA 1
ATOM 754 C C . TYR A 1 93 ? 1.595 -2.062 2.586 1.00 93.69 93 TYR A C 1
ATOM 756 O O . TYR A 1 93 ? 1.575 -0.870 2.272 1.00 93.69 93 TYR A O 1
ATOM 764 N N . GLY A 1 94 ? 2.134 -2.987 1.801 1.00 92.38 94 GLY A N 1
ATOM 765 C CA . GLY A 1 94 ? 2.751 -2.636 0.533 1.00 92.38 94 GLY A CA 1
ATOM 766 C C . GLY A 1 94 ? 3.015 -3.824 -0.372 1.00 92.38 94 GLY A C 1
ATOM 767 O O . GLY A 1 94 ? 2.581 -4.948 -0.110 1.00 92.38 94 GLY A O 1
ATOM 768 N N . LEU A 1 95 ? 3.737 -3.551 -1.451 1.00 90.88 95 LEU A N 1
ATOM 769 C CA . LEU A 1 95 ? 4.136 -4.531 -2.450 1.00 90.88 95 LEU A CA 1
ATOM 770 C C . LEU A 1 95 ? 5.647 -4.470 -2.647 1.00 90.88 95 LEU A C 1
ATOM 772 O O . LEU A 1 95 ? 6.204 -3.421 -2.968 1.00 90.88 95 LEU A O 1
ATOM 776 N N . ILE A 1 96 ? 6.316 -5.597 -2.445 1.00 89.75 96 ILE A N 1
ATOM 777 C CA . ILE A 1 96 ? 7.744 -5.746 -2.690 1.00 89.75 96 ILE A CA 1
ATOM 778 C C . ILE A 1 96 ? 7.945 -6.057 -4.166 1.00 89.75 96 ILE A C 1
ATOM 780 O O . ILE A 1 96 ? 7.416 -7.041 -4.687 1.00 89.75 96 ILE A O 1
ATOM 784 N N . LEU A 1 97 ? 8.732 -5.220 -4.832 1.00 88.44 97 LEU A N 1
ATOM 785 C CA . LEU A 1 97 ? 9.145 -5.412 -6.214 1.00 88.44 97 LEU A CA 1
ATOM 786 C C . LEU A 1 97 ? 10.629 -5.743 -6.277 1.00 88.44 97 LEU A C 1
ATOM 788 O O . LEU A 1 97 ? 11.444 -5.068 -5.647 1.00 88.44 97 LEU A O 1
ATOM 792 N N . SER A 1 98 ? 10.994 -6.704 -7.125 1.00 85.31 98 SER A N 1
ATOM 793 C CA . SER A 1 98 ? 12.402 -6.922 -7.459 1.00 85.31 98 SER A CA 1
ATOM 794 C C . SER A 1 98 ? 12.929 -5.740 -8.277 1.00 85.31 98 SER A C 1
ATOM 796 O O . SER A 1 98 ? 12.290 -5.273 -9.219 1.00 85.31 98 SER A O 1
ATOM 798 N N . THR A 1 99 ? 14.115 -5.244 -7.953 1.00 85.75 99 THR A N 1
ATOM 799 C CA . THR A 1 99 ? 14.827 -4.223 -8.731 1.00 85.75 99 THR A CA 1
ATOM 800 C C . THR A 1 99 ? 15.767 -4.843 -9.763 1.00 85.75 99 THR A C 1
ATOM 802 O O . THR A 1 99 ? 16.390 -4.127 -10.551 1.00 85.75 99 THR A O 1
ATOM 805 N N . ARG A 1 100 ? 15.859 -6.181 -9.822 1.00 84.38 100 ARG A N 1
ATOM 806 C CA . ARG A 1 100 ? 16.623 -6.870 -10.864 1.00 84.38 100 ARG A CA 1
ATOM 807 C C . ARG A 1 100 ? 15.905 -6.733 -12.197 1.00 84.38 100 ARG A C 1
ATOM 809 O O . ARG A 1 100 ? 14.731 -7.060 -12.337 1.00 84.38 100 ARG A O 1
ATOM 816 N N . ARG A 1 101 ? 16.656 -6.352 -13.230 1.00 77.38 101 ARG A N 1
ATOM 817 C CA . ARG A 1 101 ? 16.127 -6.205 -14.593 1.00 77.38 101 ARG A CA 1
ATOM 818 C C . ARG A 1 101 ? 15.450 -7.478 -15.121 1.00 77.38 101 ARG A C 1
ATOM 820 O O . ARG A 1 101 ? 14.470 -7.378 -15.850 1.00 77.38 101 ARG A O 1
ATOM 827 N N . LEU A 1 102 ? 15.967 -8.655 -14.759 1.00 76.44 102 LEU A N 1
ATOM 828 C CA . LEU A 1 102 ? 15.424 -9.953 -15.183 1.00 76.44 102 LEU A CA 1
ATOM 829 C C . LEU A 1 102 ? 14.025 -10.233 -14.610 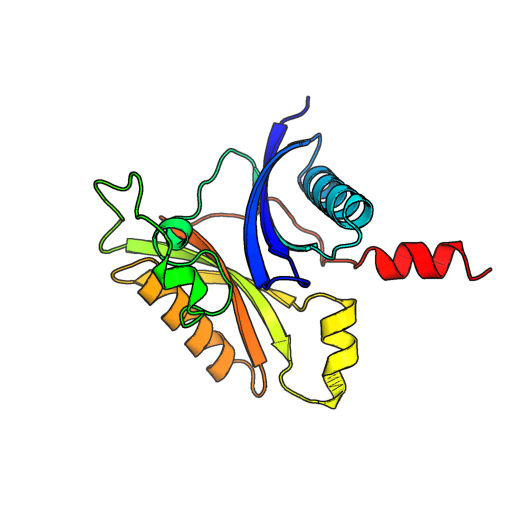1.00 76.44 102 LEU A C 1
ATOM 831 O O . LEU A 1 102 ? 13.250 -10.954 -15.234 1.00 76.44 102 LEU A O 1
ATOM 835 N N . ASP A 1 103 ? 13.674 -9.601 -13.490 1.00 78.94 103 ASP A N 1
ATOM 836 C CA . ASP A 1 103 ? 12.405 -9.813 -12.794 1.00 78.94 103 ASP A CA 1
ATOM 837 C C . ASP A 1 103 ? 11.351 -8.757 -13.161 1.00 78.94 103 ASP A C 1
ATOM 839 O O . ASP A 1 103 ? 10.225 -8.807 -12.670 1.00 78.94 103 ASP A O 1
ATOM 843 N N . ALA A 1 104 ? 11.664 -7.823 -14.069 1.00 73.69 104 ALA A N 1
ATOM 844 C CA . ALA A 1 104 ? 10.724 -6.788 -14.507 1.00 73.69 104 ALA A CA 1
ATOM 845 C C . ALA A 1 104 ? 9.414 -7.390 -15.046 1.00 73.69 104 ALA A C 1
ATOM 847 O O . ALA A 1 104 ? 8.327 -6.925 -14.712 1.00 73.69 104 ALA A O 1
ATOM 848 N N . GLY A 1 105 ? 9.514 -8.481 -15.814 1.00 76.00 105 GLY A N 1
ATOM 849 C CA . GLY A 1 105 ? 8.342 -9.205 -16.303 1.00 76.00 105 GLY A CA 1
ATOM 850 C C . GLY A 1 105 ? 7.589 -9.966 -15.208 1.00 76.00 105 GLY A C 1
ATOM 851 O O . GLY A 1 105 ? 6.400 -10.210 -15.365 1.00 76.00 105 GLY A O 1
ATOM 852 N N . TRP A 1 106 ? 8.246 -10.350 -14.109 1.00 77.06 106 TRP A N 1
ATOM 853 C CA . TRP A 1 106 ? 7.564 -10.933 -12.950 1.00 77.06 106 TRP A CA 1
ATOM 854 C C . TRP A 1 106 ? 6.791 -9.854 -12.190 1.00 77.06 106 TRP A C 1
ATOM 856 O O . TRP A 1 106 ? 5.595 -10.026 -11.995 1.00 77.06 106 TRP A O 1
ATOM 866 N N . ASN A 1 107 ? 7.415 -8.708 -11.897 1.00 79.62 107 ASN A N 1
ATOM 867 C CA . ASN A 1 107 ? 6.758 -7.569 -11.246 1.00 79.62 107 ASN A CA 1
ATOM 868 C C . ASN A 1 107 ? 5.504 -7.111 -12.004 1.00 79.62 107 ASN A C 1
ATOM 870 O O . ASN A 1 107 ? 4.452 -6.948 -11.399 1.00 79.62 107 ASN A O 1
ATOM 874 N N . GLN A 1 108 ? 5.596 -6.960 -13.331 1.00 74.81 108 GLN A N 1
ATOM 875 C CA . GLN A 1 108 ? 4.450 -6.598 -14.176 1.00 74.81 108 GLN A CA 1
ATOM 876 C C . GLN A 1 108 ? 3.341 -7.653 -14.162 1.00 74.81 108 GLN A C 1
ATOM 878 O O . GLN A 1 108 ? 2.183 -7.338 -14.401 1.00 74.81 108 GLN A O 1
ATOM 883 N N . ARG A 1 109 ? 3.681 -8.925 -13.926 1.00 71.88 109 ARG A N 1
ATOM 884 C CA . ARG A 1 109 ? 2.696 -10.006 -13.877 1.00 71.88 109 ARG A CA 1
ATOM 885 C C . ARG A 1 109 ? 2.096 -10.196 -12.502 1.00 71.88 109 ARG A C 1
ATOM 887 O O . ARG A 1 109 ? 0.964 -10.638 -12.453 1.00 71.88 109 ARG A O 1
ATOM 894 N N . THR A 1 110 ? 2.802 -9.936 -11.414 1.00 68.94 110 THR A N 1
ATOM 895 C CA . THR A 1 110 ? 2.311 -10.255 -10.064 1.00 68.94 110 THR A CA 1
ATOM 896 C C . THR A 1 110 ? 1.906 -9.026 -9.268 1.00 68.94 110 THR A C 1
ATOM 898 O O . THR A 1 110 ? 1.204 -9.173 -8.273 1.00 68.94 110 THR A O 1
ATOM 901 N N . GLY A 1 111 ? 2.341 -7.835 -9.683 1.00 74.62 111 GLY A N 1
ATOM 902 C CA . GLY A 1 111 ? 2.261 -6.631 -8.859 1.00 74.62 111 GLY A CA 1
ATOM 903 C C . GLY A 1 111 ? 3.239 -6.650 -7.691 1.00 74.62 111 GLY A C 1
ATOM 904 O O . GLY A 1 111 ? 3.163 -5.782 -6.831 1.00 74.62 111 GLY A O 1
ATOM 905 N N . GLY A 1 112 ? 4.143 -7.634 -7.641 1.00 81.38 112 GLY A N 1
ATOM 906 C CA . GLY A 1 112 ? 5.042 -7.860 -6.518 1.00 81.38 112 GLY A CA 1
ATOM 907 C C . GLY A 1 112 ? 4.550 -8.888 -5.506 1.00 81.38 112 GLY A C 1
ATOM 908 O O . GLY A 1 112 ? 3.577 -9.613 -5.713 1.00 81.38 112 GLY A O 1
ATOM 909 N N . GLN A 1 113 ? 5.267 -8.955 -4.389 1.00 86.31 113 GLN A N 1
ATOM 910 C CA . GLN A 1 113 ? 4.910 -9.752 -3.221 1.00 86.31 113 GLN A CA 1
ATOM 911 C C . GLN A 1 113 ? 4.253 -8.858 -2.168 1.00 86.31 113 GLN A C 1
ATOM 913 O O . GLN A 1 113 ? 4.786 -7.810 -1.819 1.00 86.31 113 GLN A O 1
ATOM 918 N N . ARG A 1 114 ? 3.109 -9.280 -1.620 1.00 87.56 114 ARG A N 1
ATOM 919 C CA . ARG A 1 114 ? 2.443 -8.547 -0.533 1.00 87.56 114 ARG A CA 1
ATOM 920 C C . ARG A 1 114 ? 3.334 -8.467 0.701 1.00 87.56 114 ARG A C 1
ATOM 922 O O . ARG A 1 114 ? 3.867 -9.480 1.153 1.00 87.56 114 ARG A O 1
ATOM 929 N N . PHE A 1 115 ? 3.421 -7.273 1.265 1.00 90.50 115 PHE A N 1
ATOM 930 C CA . PHE A 1 115 ? 4.139 -6.975 2.492 1.00 90.50 115 PHE A CA 1
ATOM 931 C C . PHE A 1 115 ? 3.174 -6.518 3.579 1.00 90.50 115 PHE A C 1
ATOM 933 O O . PHE A 1 115 ? 2.281 -5.704 3.335 1.00 90.50 115 PHE A O 1
ATOM 940 N N . ILE A 1 116 ? 3.408 -7.030 4.785 1.00 92.38 116 ILE A N 1
ATOM 941 C CA . ILE A 1 116 ? 2.856 -6.510 6.029 1.00 92.38 116 ILE A CA 1
ATOM 942 C C . ILE A 1 116 ? 4.016 -6.298 7.002 1.00 92.38 116 ILE A C 1
ATOM 944 O O . ILE A 1 116 ? 4.796 -7.214 7.276 1.00 92.38 116 ILE A O 1
ATOM 948 N N . GLY A 1 117 ? 4.139 -5.078 7.505 1.00 92.62 117 GLY A N 1
ATOM 949 C CA . GLY A 1 117 ? 5.109 -4.701 8.521 1.00 92.62 117 GLY A CA 1
ATOM 950 C C . GLY A 1 117 ? 4.423 -4.089 9.727 1.00 92.62 117 GLY A C 1
ATOM 951 O O . GLY A 1 117 ? 3.410 -3.416 9.576 1.00 92.62 117 GLY A O 1
ATOM 952 N N . HIS A 1 118 ? 4.985 -4.312 10.910 1.00 94.56 118 HIS A N 1
ATOM 953 C CA . HIS A 1 118 ? 4.576 -3.620 12.126 1.00 94.56 118 HIS A CA 1
ATOM 954 C C . HIS A 1 118 ? 5.769 -2.813 12.617 1.00 94.56 118 HIS A C 1
ATOM 956 O O . HIS A 1 118 ? 6.823 -3.385 12.887 1.00 94.56 118 HIS A O 1
ATOM 962 N N . GLU A 1 119 ? 5.609 -1.497 12.672 1.00 93.94 119 GLU A N 1
ATOM 963 C CA . GLU A 1 119 ? 6.693 -0.555 12.920 1.00 93.94 119 GLU A CA 1
ATOM 964 C C . GLU A 1 119 ? 6.359 0.308 14.133 1.00 93.94 119 GLU A C 1
ATOM 966 O O . GLU A 1 119 ? 5.269 0.869 14.235 1.00 93.94 119 GLU A O 1
ATOM 971 N N . MET A 1 120 ? 7.317 0.446 15.046 1.00 94.25 120 MET A N 1
ATOM 972 C CA . MET A 1 120 ? 7.259 1.467 16.088 1.00 94.25 120 MET A CA 1
ATOM 973 C C . MET A 1 120 ? 7.901 2.738 15.541 1.00 94.25 120 MET A C 1
ATOM 975 O O . MET A 1 120 ? 9.092 2.738 15.231 1.00 94.25 120 MET A O 1
ATOM 979 N N . ALA A 1 121 ? 7.130 3.817 15.421 1.00 92.50 121 ALA A N 1
ATOM 980 C CA . ALA A 1 121 ? 7.604 5.049 14.797 1.00 92.50 121 ALA A CA 1
ATOM 981 C C . ALA A 1 121 ? 7.002 6.305 15.436 1.00 92.50 121 ALA A C 1
ATOM 983 O O . ALA A 1 121 ? 6.029 6.249 16.186 1.00 92.50 121 ALA A O 1
ATOM 984 N N . THR A 1 122 ? 7.590 7.457 15.116 1.00 89.06 122 THR A N 1
ATOM 985 C CA . THR A 1 122 ? 7.124 8.790 15.538 1.00 89.06 122 THR A CA 1
ATOM 986 C C . THR A 1 122 ? 6.125 9.416 14.557 1.00 89.06 122 THR A C 1
ATOM 988 O O . THR A 1 122 ? 5.682 10.540 14.748 1.00 89.06 122 THR A O 1
ATOM 991 N N . SER A 1 123 ? 5.787 8.736 13.464 1.00 87.62 123 SER A N 1
ATOM 992 C CA . SER A 1 123 ? 4.744 9.156 12.522 1.00 87.62 123 SER A CA 1
ATOM 993 C C . SER A 1 123 ? 4.475 8.049 11.505 1.00 87.62 123 SER A C 1
ATOM 995 O O . SER A 1 123 ? 5.283 7.128 11.352 1.00 87.62 123 SER A O 1
ATOM 997 N N . ALA A 1 124 ? 3.380 8.181 10.753 1.00 86.69 124 ALA A N 1
ATOM 998 C CA . ALA A 1 124 ? 3.085 7.305 9.620 1.00 86.69 124 ALA A CA 1
ATOM 999 C C . ALA A 1 124 ? 4.187 7.356 8.542 1.00 86.69 124 ALA A C 1
ATOM 1001 O O . ALA A 1 124 ? 4.617 6.316 8.049 1.00 86.69 124 ALA A O 1
ATOM 1002 N N . LEU A 1 125 ? 4.709 8.553 8.240 1.00 86.62 125 LEU A N 1
ATOM 1003 C CA . LEU A 1 125 ? 5.807 8.731 7.285 1.00 86.62 125 LEU A CA 1
ATOM 1004 C C . LEU A 1 125 ? 7.102 8.052 7.767 1.00 86.62 125 LEU A C 1
ATOM 1006 O O . LEU A 1 125 ? 7.807 7.417 6.984 1.00 86.62 125 LEU A O 1
ATOM 1010 N N . ALA A 1 126 ? 7.407 8.146 9.065 1.00 89.12 126 ALA A N 1
ATOM 1011 C CA . ALA A 1 126 ? 8.559 7.462 9.648 1.00 89.12 126 ALA A CA 1
ATOM 1012 C C . ALA A 1 126 ? 8.389 5.932 9.630 1.00 89.12 126 ALA A C 1
ATOM 1014 O O . ALA A 1 126 ? 9.360 5.223 9.365 1.00 89.12 126 ALA A O 1
ATOM 1015 N N . ALA A 1 127 ? 7.172 5.422 9.855 1.00 92.62 127 ALA A N 1
ATOM 1016 C CA . ALA A 1 127 ? 6.864 3.996 9.745 1.00 92.62 127 ALA A CA 1
ATOM 1017 C C . ALA A 1 127 ? 7.062 3.476 8.311 1.00 92.62 127 ALA A C 1
ATOM 1019 O O . ALA A 1 127 ? 7.707 2.449 8.110 1.00 92.62 127 ALA A O 1
ATOM 1020 N N . GLU A 1 128 ? 6.576 4.207 7.305 1.00 92.12 128 GLU A N 1
ATOM 1021 C CA . GLU A 1 128 ? 6.810 3.890 5.892 1.00 92.12 128 GLU A CA 1
ATOM 1022 C C . GLU A 1 128 ? 8.308 3.847 5.546 1.00 92.12 128 GLU A C 1
ATOM 1024 O O . GLU A 1 128 ? 8.775 2.900 4.900 1.00 92.12 128 GLU A O 1
ATOM 1029 N N . GLY A 1 129 ? 9.073 4.843 6.003 1.00 92.12 129 GLY A N 1
ATOM 1030 C CA . GLY A 1 129 ? 10.519 4.894 5.796 1.00 92.12 129 GLY A CA 1
ATOM 1031 C C . GLY A 1 129 ? 11.245 3.710 6.439 1.00 92.12 129 GLY A C 1
ATOM 1032 O O . GLY A 1 129 ? 12.098 3.089 5.802 1.00 92.12 129 GLY A O 1
ATOM 1033 N N . ALA A 1 130 ? 10.870 3.352 7.671 1.00 93.81 130 ALA A N 1
ATOM 1034 C CA . ALA A 1 130 ? 11.427 2.206 8.388 1.00 93.81 130 ALA A CA 1
ATOM 1035 C C . ALA A 1 130 ? 11.132 0.878 7.671 1.00 93.81 130 ALA A C 1
ATOM 1037 O O . ALA A 1 130 ? 12.051 0.095 7.419 1.00 93.81 130 ALA A O 1
ATOM 1038 N N . ALA A 1 131 ? 9.879 0.657 7.261 1.00 94.25 131 ALA A N 1
ATOM 1039 C CA . ALA A 1 131 ? 9.477 -0.532 6.513 1.00 94.25 131 ALA A CA 1
ATOM 1040 C C . ALA A 1 131 ? 10.228 -0.654 5.176 1.00 94.25 131 ALA A C 1
ATOM 1042 O O . ALA A 1 131 ? 10.716 -1.729 4.822 1.00 94.25 131 ALA A O 1
ATOM 1043 N N . SER A 1 132 ? 10.375 0.458 4.453 1.00 93.31 132 SER A N 1
ATOM 1044 C CA . SER A 1 132 ? 11.092 0.493 3.175 1.00 93.31 132 SER A CA 1
ATOM 1045 C C . SER A 1 132 ? 12.583 0.193 3.343 1.00 93.31 132 SER A C 1
ATOM 1047 O O . SER A 1 132 ? 13.147 -0.585 2.571 1.00 93.31 132 SER A O 1
ATOM 1049 N N . ALA A 1 133 ? 13.221 0.756 4.376 1.00 92.38 133 ALA A N 1
ATOM 1050 C CA . ALA A 1 133 ? 14.622 0.491 4.702 1.00 92.38 133 ALA A CA 1
ATOM 1051 C C . ALA A 1 133 ? 14.859 -0.972 5.111 1.00 92.38 133 ALA A C 1
ATOM 1053 O O . ALA A 1 133 ? 15.871 -1.565 4.725 1.00 92.38 133 ALA A O 1
ATOM 1054 N N . ARG A 1 134 ? 13.913 -1.569 5.846 1.00 92.12 134 ARG A N 1
ATOM 1055 C CA . ARG A 1 134 ? 13.940 -2.987 6.218 1.00 92.12 134 ARG A CA 1
ATOM 1056 C C . ARG A 1 134 ? 13.896 -3.890 4.990 1.00 92.12 134 ARG A C 1
ATOM 1058 O O . ARG A 1 134 ? 14.800 -4.698 4.818 1.00 92.12 134 ARG A O 1
ATOM 1065 N N . VAL A 1 135 ? 12.935 -3.689 4.083 1.00 90.25 135 VAL A N 1
ATOM 1066 C CA . VAL A 1 135 ? 12.854 -4.465 2.828 1.00 90.25 135 VAL A CA 1
ATOM 1067 C C . VAL A 1 135 ? 14.127 -4.316 1.993 1.00 90.25 135 VAL A C 1
ATOM 1069 O O . VAL A 1 135 ? 14.655 -5.308 1.503 1.00 90.25 135 VAL A O 1
ATOM 1072 N N . ALA A 1 136 ? 14.665 -3.100 1.868 1.00 88.44 136 ALA A N 1
ATOM 1073 C CA . ALA A 1 136 ? 15.905 -2.872 1.125 1.00 88.44 136 ALA A CA 1
ATOM 1074 C C . ALA A 1 136 ? 17.128 -3.588 1.739 1.00 88.44 136 ALA A C 1
ATOM 1076 O O . ALA A 1 136 ? 18.071 -3.919 1.017 1.00 88.44 136 ALA A O 1
ATOM 1077 N N . THR A 1 137 ? 17.118 -3.807 3.058 1.00 87.44 137 THR A N 1
ATOM 1078 C CA . THR A 1 137 ? 18.191 -4.486 3.799 1.00 87.44 137 THR A CA 1
ATOM 1079 C C . THR A 1 137 ? 18.049 -6.006 3.737 1.00 87.44 137 THR A C 1
ATOM 1081 O O . THR A 1 137 ? 19.026 -6.697 3.451 1.00 87.44 137 THR A O 1
ATOM 1084 N N . ASP A 1 138 ? 16.843 -6.518 3.983 1.00 85.00 138 ASP A N 1
ATOM 1085 C CA . ASP A 1 138 ? 16.560 -7.953 4.083 1.00 85.00 138 ASP A CA 1
ATOM 1086 C C . ASP A 1 138 ? 16.530 -8.628 2.703 1.00 85.00 138 ASP A C 1
ATOM 1088 O O . ASP A 1 138 ? 16.927 -9.787 2.553 1.00 85.00 138 ASP A O 1
ATOM 1092 N N . GLU A 1 139 ? 16.102 -7.896 1.671 1.00 79.06 139 GLU A N 1
ATOM 1093 C CA . GLU A 1 139 ? 15.952 -8.401 0.312 1.00 79.06 139 GLU A CA 1
ATOM 1094 C C . GLU A 1 139 ? 16.872 -7.648 -0.659 1.00 79.06 139 GLU A C 1
ATOM 1096 O O . GLU A 1 139 ? 16.540 -6.605 -1.229 1.00 79.06 139 GLU A O 1
ATOM 1101 N N . HIS A 1 140 ? 18.066 -8.204 -0.893 1.00 72.81 140 HIS A N 1
ATOM 1102 C CA . HIS A 1 140 ? 18.991 -7.664 -1.887 1.00 72.81 140 HIS A CA 1
ATOM 1103 C C . HIS A 1 140 ? 18.324 -7.556 -3.265 1.00 72.81 140 HIS A C 1
ATOM 1105 O O . HIS A 1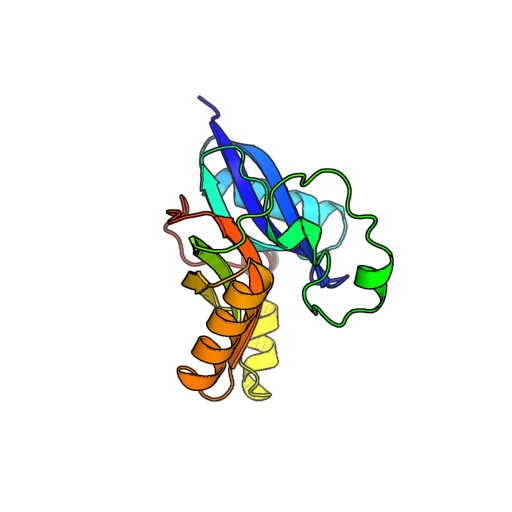 140 ? 17.967 -8.564 -3.879 1.00 72.81 140 HIS A O 1
ATOM 1111 N N . HIS A 1 141 ? 18.284 -6.330 -3.792 1.00 83.56 141 HIS A N 1
ATOM 1112 C CA . HIS A 1 141 ? 17.574 -5.961 -5.017 1.00 83.56 141 HIS A CA 1
ATOM 1113 C C . HIS A 1 141 ? 16.046 -5.984 -4.893 1.00 83.56 141 HIS A C 1
ATOM 1115 O O . HIS A 1 141 ? 15.370 -6.419 -5.821 1.00 83.56 141 HIS A O 1
ATOM 1121 N N . ALA A 1 142 ? 15.500 -5.469 -3.796 1.00 88.00 142 ALA A N 1
ATOM 1122 C CA . ALA A 1 142 ? 14.074 -5.211 -3.655 1.00 88.00 142 ALA A CA 1
ATOM 1123 C C . ALA A 1 142 ? 13.784 -3.735 -3.356 1.00 88.00 142 ALA A C 1
ATOM 1125 O O . ALA A 1 142 ? 14.644 -2.990 -2.885 1.00 88.00 142 ALA A O 1
ATOM 1126 N N . LYS A 1 143 ? 12.556 -3.309 -3.653 1.00 90.25 143 LYS A N 1
ATOM 1127 C CA . LYS A 1 143 ? 11.983 -2.043 -3.190 1.00 90.25 143 LYS A CA 1
ATOM 1128 C C . LYS A 1 143 ? 10.571 -2.284 -2.674 1.00 90.25 143 LYS A C 1
ATOM 1130 O O . LYS A 1 143 ? 9.839 -3.082 -3.257 1.00 90.25 143 LYS A O 1
ATOM 1135 N N . LEU A 1 144 ? 10.186 -1.572 -1.621 1.00 91.56 144 LEU A N 1
ATOM 1136 C CA . LEU A 1 144 ? 8.821 -1.586 -1.108 1.00 91.56 144 LEU A CA 1
ATOM 1137 C C . LEU A 1 144 ? 8.017 -0.444 -1.737 1.00 91.56 144 LEU A C 1
ATOM 1139 O O . LEU A 1 144 ? 8.445 0.705 -1.712 1.00 91.56 144 LEU A O 1
ATOM 1143 N N . LEU A 1 145 ? 6.852 -0.766 -2.292 1.00 91.25 145 LEU A N 1
ATOM 1144 C CA . LEU A 1 145 ? 5.818 0.198 -2.650 1.00 91.25 145 LEU A CA 1
ATOM 1145 C C . LEU A 1 145 ? 4.788 0.245 -1.520 1.00 91.25 145 LEU A C 1
ATOM 1147 O O . LEU A 1 145 ? 3.955 -0.659 -1.411 1.00 91.25 145 LEU A O 1
ATOM 1151 N N . VAL A 1 146 ? 4.857 1.262 -0.662 1.00 92.88 146 VAL A N 1
ATOM 1152 C CA . VAL A 1 146 ? 3.911 1.414 0.451 1.00 92.88 146 VAL A CA 1
ATOM 1153 C C . VAL A 1 146 ? 2.562 1.892 -0.075 1.00 92.88 146 VAL A C 1
ATOM 1155 O O . VAL A 1 146 ? 2.469 2.894 -0.774 1.00 92.88 146 VAL A O 1
ATOM 1158 N N . CYS A 1 147 ? 1.519 1.124 0.230 1.00 92.25 147 CYS A N 1
ATOM 1159 C CA . CYS A 1 147 ? 0.160 1.352 -0.260 1.00 92.25 147 CYS A CA 1
ATOM 1160 C C . CYS A 1 147 ? -0.780 1.885 0.827 1.00 92.25 147 CYS A C 1
ATOM 1162 O O . CYS A 1 147 ? -1.788 2.500 0.489 1.00 92.25 147 CYS A O 1
ATOM 1164 N N . ALA A 1 148 ? -0.486 1.602 2.099 1.00 92.62 148 ALA A N 1
ATOM 1165 C CA . ALA A 1 148 ? -1.220 2.129 3.243 1.00 92.62 148 ALA A CA 1
ATOM 1166 C C . ALA A 1 148 ? -0.404 1.998 4.535 1.00 92.62 148 ALA A C 1
ATOM 1168 O O . ALA A 1 148 ? 0.303 1.005 4.740 1.00 92.62 148 ALA A O 1
ATOM 1169 N N . VAL A 1 149 ? -0.592 2.950 5.442 1.00 92.50 149 VAL A N 1
ATOM 1170 C CA . VAL A 1 149 ? -0.135 2.909 6.830 1.00 92.50 149 VAL A CA 1
ATOM 1171 C C . VAL A 1 149 ? -1.348 3.098 7.736 1.00 92.50 149 VAL A C 1
ATOM 1173 O O . VAL A 1 149 ? -2.110 4.052 7.589 1.00 92.50 149 VAL A O 1
ATOM 1176 N N . LEU A 1 150 ? -1.539 2.184 8.686 1.00 91.69 150 LEU A N 1
ATOM 1177 C CA . LEU A 1 150 ? -2.624 2.223 9.668 1.00 91.69 150 LEU A CA 1
ATOM 1178 C C . LEU A 1 150 ? -2.061 2.318 11.090 1.00 91.69 150 LEU A C 1
ATOM 1180 O O . LEU A 1 150 ? -0.998 1.756 11.356 1.00 91.69 150 LEU A O 1
ATOM 1184 N N . PRO A 1 151 ? -2.753 2.998 12.019 1.00 90.69 151 PRO A N 1
ATOM 1185 C CA . PRO A 1 151 ? -2.349 3.027 13.416 1.00 90.69 151 PRO A CA 1
ATOM 1186 C C . PRO A 1 151 ? -2.611 1.674 14.089 1.00 90.69 151 PRO A C 1
ATOM 1188 O O . PRO A 1 151 ? -3.623 1.020 13.841 1.00 90.69 151 PRO A O 1
ATOM 1191 N N . GLY A 1 152 ? -1.711 1.283 14.984 1.00 90.44 152 GLY A N 1
ATOM 1192 C CA . GLY A 1 152 ? -1.773 0.039 15.740 1.00 90.44 152 GLY A CA 1
ATOM 1193 C C . GLY A 1 152 ? -1.443 -1.204 14.918 1.00 90.44 152 GLY A C 1
ATOM 1194 O O . GLY A 1 152 ? -1.016 -1.144 13.760 1.00 90.44 152 GLY A O 1
ATOM 1195 N N . ARG A 1 153 ? -1.648 -2.362 15.548 1.00 90.62 153 ARG A N 1
ATOM 1196 C CA . ARG A 1 153 ? -1.462 -3.672 14.932 1.00 90.62 153 ARG A CA 1
ATOM 1197 C C . ARG A 1 153 ? -2.738 -4.136 14.239 1.00 90.62 153 ARG A C 1
ATOM 1199 O O . ARG A 1 153 ? -3.741 -4.399 14.897 1.00 90.62 153 ARG A O 1
ATOM 1206 N N . MET A 1 154 ? -2.670 -4.275 12.920 1.00 89.88 154 MET A N 1
ATOM 1207 C CA . MET A 1 154 ? -3.785 -4.711 12.086 1.00 89.88 154 MET A CA 1
ATOM 1208 C C . MET A 1 154 ? -3.531 -6.101 11.511 1.00 89.88 154 MET A C 1
ATOM 1210 O O . MET A 1 154 ? -2.427 -6.415 11.061 1.00 89.88 154 MET A O 1
ATOM 1214 N N . GLU A 1 155 ? -4.573 -6.925 11.478 1.00 84.50 155 GLU A N 1
ATOM 1215 C CA . GLU A 1 155 ? -4.555 -8.211 10.789 1.00 84.50 155 GLU A CA 1
ATOM 1216 C C . GLU A 1 155 ? -5.318 -8.102 9.473 1.00 84.50 155 GLU A C 1
ATOM 1218 O O . GLU A 1 155 ? -6.414 -7.542 9.399 1.00 84.50 155 GLU A O 1
ATOM 1223 N N . LYS A 1 156 ? -4.724 -8.641 8.411 1.00 80.50 156 LYS A N 1
ATOM 1224 C CA . LYS A 1 156 ? -5.357 -8.675 7.098 1.00 80.50 156 LYS A CA 1
ATOM 1225 C C . LYS A 1 156 ? -6.391 -9.804 7.037 1.00 80.50 156 LYS A C 1
ATOM 1227 O O . LYS A 1 156 ? -6.193 -10.869 7.619 1.00 80.50 156 LYS A O 1
ATOM 1232 N N . ALA A 1 157 ? -7.482 -9.582 6.314 1.00 79.62 157 ALA A N 1
ATOM 1233 C CA . ALA A 1 157 ? -8.547 -10.564 6.122 1.00 79.62 157 ALA A CA 1
ATOM 1234 C C . ALA A 1 157 ? -8.272 -11.520 4.944 1.00 79.62 157 ALA A C 1
ATOM 1236 O O . ALA A 1 157 ? -8.955 -12.536 4.800 1.00 79.62 157 ALA A O 1
ATOM 1237 N N . ASP A 1 158 ? -7.290 -11.218 4.089 1.00 70.56 158 ASP A N 1
ATOM 1238 C CA . ASP A 1 158 ? -6.887 -12.064 2.968 1.00 70.56 158 ASP A CA 1
ATOM 1239 C C . ASP A 1 158 ? -5.833 -13.112 3.372 1.00 70.56 158 ASP A C 1
ATOM 1241 O O . ASP A 1 158 ? -4.766 -12.797 3.898 1.00 70.56 158 ASP A O 1
ATOM 1245 N N . THR A 1 159 ? -6.090 -14.386 3.065 1.00 52.12 159 THR A N 1
ATOM 1246 C CA . THR A 1 159 ? -5.139 -15.494 3.292 1.00 52.12 159 THR A CA 1
ATOM 1247 C C . THR A 1 159 ? -4.475 -16.007 2.013 1.00 52.12 159 THR A C 1
ATOM 1249 O O . THR A 1 159 ? -3.571 -16.838 2.089 1.00 52.12 159 THR A O 1
ATOM 1252 N N . LEU A 1 160 ? -4.900 -15.543 0.833 1.00 51.62 160 LEU A N 1
ATOM 1253 C CA . LEU A 1 160 ? -4.449 -16.101 -0.442 1.00 51.62 160 LEU A CA 1
ATOM 1254 C C . LEU A 1 160 ? -3.237 -15.351 -1.018 1.00 51.62 160 LEU A C 1
ATOM 1256 O O . LEU A 1 160 ? -3.190 -14.121 -0.955 1.00 51.62 160 LEU A O 1
ATOM 1260 N N . PRO A 1 161 ? -2.275 -16.063 -1.638 1.00 50.19 161 PRO A N 1
ATOM 1261 C CA . PRO A 1 161 ? -1.304 -15.433 -2.519 1.00 50.19 161 PRO A CA 1
ATOM 1262 C C . PRO A 1 161 ? -2.036 -14.826 -3.723 1.00 50.19 161 PRO A C 1
ATOM 1264 O O . PRO A 1 161 ? -2.928 -15.447 -4.307 1.00 50.19 161 PRO A O 1
ATOM 1267 N N . PHE A 1 162 ? -1.673 -13.596 -4.082 1.00 48.50 162 PHE A N 1
ATOM 1268 C CA . PHE A 1 162 ? -2.283 -12.880 -5.198 1.00 48.50 162 PHE A CA 1
ATOM 1269 C C . PHE A 1 162 ? -2.107 -13.652 -6.515 1.00 48.50 162 PHE A C 1
ATOM 1271 O O . PHE A 1 162 ? -1.030 -14.167 -6.810 1.00 48.50 162 PHE A O 1
ATOM 1278 N N . SER A 1 163 ? -3.165 -13.720 -7.325 1.00 45.28 163 SER A N 1
ATOM 1279 C CA . SER A 1 163 ? -3.097 -14.153 -8.725 1.00 45.28 163 SER A CA 1
ATOM 1280 C C . SER A 1 163 ? -3.564 -12.990 -9.590 1.00 45.28 163 SER A C 1
ATOM 1282 O O . SER A 1 163 ? -4.697 -12.529 -9.428 1.00 45.28 163 SER A O 1
ATOM 1284 N N . ASN A 1 164 ? -2.721 -12.515 -10.505 1.00 43.84 164 ASN A N 1
ATOM 1285 C CA . ASN A 1 164 ? -3.110 -11.457 -11.428 1.00 43.84 164 ASN A CA 1
ATOM 1286 C C . ASN A 1 164 ? -4.215 -11.957 -12.377 1.00 43.84 164 ASN A C 1
ATOM 1288 O O . ASN A 1 164 ? -4.046 -13.000 -13.019 1.00 43.84 164 ASN A O 1
ATOM 1292 N N . PRO A 1 165 ? -5.351 -11.250 -12.501 1.00 42.00 165 PRO A N 1
ATOM 1293 C CA . PRO A 1 165 ? -6.403 -11.612 -13.444 1.00 42.00 165 PRO A CA 1
ATOM 1294 C C . PRO A 1 165 ? -5.957 -11.615 -14.916 1.00 42.00 165 PRO A C 1
ATOM 1296 O O . PRO A 1 165 ? -6.607 -12.304 -15.705 1.00 42.00 165 PRO A O 1
ATOM 1299 N N . ASP A 1 166 ? -4.849 -10.962 -15.290 1.0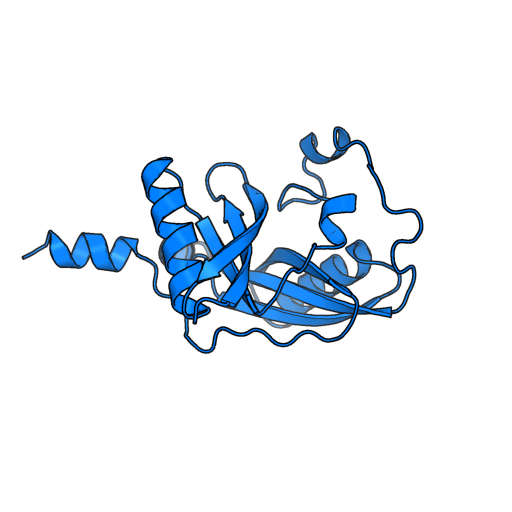0 44.94 166 ASP A N 1
ATOM 1300 C CA . ASP A 1 166 ? -4.287 -11.055 -16.649 1.00 44.94 166 ASP A CA 1
ATOM 1301 C C . ASP A 1 166 ? -3.846 -12.476 -17.033 1.00 44.94 166 ASP A C 1
ATOM 1303 O O . ASP A 1 166 ? -3.846 -12.837 -18.211 1.00 44.94 166 ASP A O 1
ATOM 1307 N N . GLU A 1 167 ? -3.539 -13.340 -16.062 1.00 43.16 167 GLU A N 1
ATOM 1308 C CA . GLU A 1 167 ? -3.354 -14.767 -16.343 1.00 43.16 167 GLU A CA 1
ATOM 1309 C C . GLU A 1 167 ? -4.693 -15.473 -16.592 1.00 43.16 167 GLU A C 1
ATOM 1311 O O . GLU A 1 167 ? -4.788 -16.334 -17.467 1.00 43.16 167 GLU A O 1
ATOM 1316 N N . ARG A 1 168 ? -5.769 -15.090 -15.892 1.00 39.91 168 ARG A N 1
ATOM 1317 C CA . ARG A 1 168 ? -7.095 -15.705 -16.086 1.00 39.91 168 ARG A CA 1
ATOM 1318 C C . ARG A 1 168 ? -7.737 -15.308 -17.413 1.00 39.91 168 ARG A C 1
ATOM 1320 O O . ARG A 1 168 ? -8.457 -16.124 -17.989 1.00 39.91 168 ARG A O 1
ATOM 1327 N N . SER A 1 169 ? -7.489 -14.094 -17.903 1.00 36.81 169 SER A N 1
ATOM 1328 C CA . SER A 1 169 ? -7.929 -13.664 -19.233 1.00 36.81 169 SER A CA 1
ATOM 1329 C C . SER A 1 169 ? -7.097 -14.337 -20.333 1.00 36.81 169 SER A C 1
ATOM 1331 O O . SER A 1 169 ? -7.676 -14.905 -21.257 1.00 36.81 169 SER A O 1
ATOM 1333 N N . ARG A 1 170 ? -5.764 -14.412 -20.201 1.00 38.75 170 ARG A N 1
ATOM 1334 C CA . ARG A 1 170 ? -4.898 -15.095 -21.187 1.00 38.75 170 ARG A CA 1
ATOM 1335 C C . ARG A 1 170 ? -5.129 -16.607 -21.269 1.00 38.75 170 ARG A C 1
ATOM 1337 O O . ARG A 1 170 ? -5.089 -17.158 -22.364 1.00 38.75 170 ARG A O 1
ATOM 1344 N N . HIS A 1 171 ? -5.449 -17.276 -20.160 1.00 39.28 171 HIS A N 1
ATOM 1345 C CA . HIS A 1 171 ? -5.781 -18.706 -20.178 1.00 39.28 171 HIS A CA 1
ATOM 1346 C C . HIS A 1 171 ? -7.193 -19.023 -20.695 1.00 39.28 171 HIS A C 1
ATOM 1348 O O . HIS A 1 171 ? -7.431 -20.156 -21.102 1.00 39.28 171 HIS A O 1
ATOM 1354 N N . ARG A 1 172 ? -8.128 -18.060 -20.715 1.00 36.19 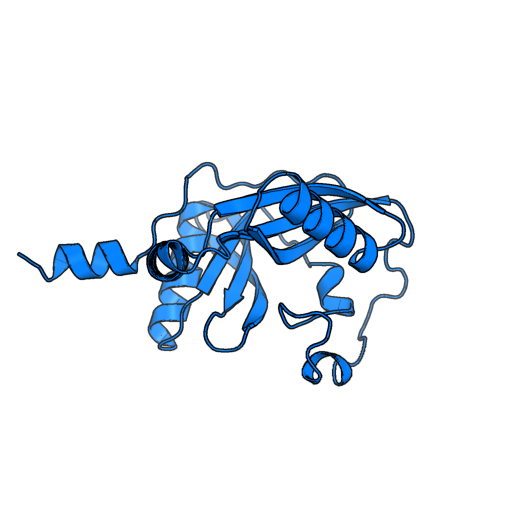172 ARG A N 1
ATOM 1355 C CA . ARG A 1 172 ? -9.483 -18.268 -21.269 1.00 36.19 172 ARG A CA 1
ATOM 1356 C C . ARG A 1 172 ? -9.611 -17.980 -22.764 1.00 36.19 172 ARG A C 1
ATOM 1358 O O . ARG A 1 172 ? -10.573 -18.446 -23.359 1.00 36.19 172 ARG A O 1
ATOM 1365 N N . PHE A 1 173 ? -8.672 -17.247 -23.359 1.00 39.62 173 PHE A N 1
ATOM 1366 C CA . PHE A 1 173 ? -8.666 -16.934 -24.797 1.00 39.62 173 PHE A CA 1
ATOM 1367 C C . PHE A 1 173 ? -7.516 -17.612 -25.567 1.00 39.62 173 PHE A C 1
ATOM 1369 O O . PHE A 1 173 ? -7.295 -17.305 -26.734 1.00 39.62 173 PHE A O 1
ATOM 1376 N N . GLY A 1 174 ? -6.778 -18.515 -24.909 1.00 36.28 174 GLY A N 1
ATOM 1377 C CA . GLY A 1 174 ? -5.629 -19.245 -25.460 1.00 36.28 174 GLY A CA 1
ATOM 1378 C C . GLY A 1 174 ? -5.845 -20.751 -25.664 1.00 36.28 174 GLY A C 1
ATOM 1379 O O . GLY A 1 174 ? -4.856 -21.481 -25.710 1.00 36.28 174 GLY A O 1
ATOM 1380 N N . GLN A 1 175 ? -7.096 -21.218 -25.753 1.00 36.25 175 GLN A N 1
ATOM 1381 C CA . GLN A 1 175 ? -7.457 -22.553 -26.252 1.00 36.25 175 GLN A CA 1
ATOM 1382 C C . GLN A 1 175 ? -8.588 -22.453 -27.269 1.00 36.25 175 GLN A C 1
ATOM 1384 O O . GLN A 1 175 ? -9.541 -21.690 -26.994 1.00 36.25 175 GLN A O 1
#